Protein AF-A0AAV9LMH7-F1 (afdb_monomer)

Solvent-accessible surface area (backbone atoms only — not comparable to full-atom values): 3930 Å² total; per-residue (Å²): 130,58,69,63,54,57,32,51,55,50,59,70,71,49,60,78,91,43,52,67,55,51,52,52,50,73,67,39,85,74,73,59,52,51,72,54,48,50,52,54,50,55,52,50,54,54,49,50,54,52,50,53,54,50,52,55,52,52,55,59,57,64,67,71,77,118

Radius of gyration: 16.67 Å; Cα contacts (8 Å, |Δi|>4): 23; chains: 1; bounding box: 45×17×45 Å

Mean predicted aligned error: 8.54 Å

Foldseek 3Di:
DPQVVVLVVVLVPDDPVCVVLSVVQVPDPPRDGPVVSVVSVVVVVVVVVVVVVVVVVVVVVVVPPD

Sequence (66 aa):
MRDEEKVFDFLIGLDDTFSTVRSQILSVDPLPNLGRAYAITTQEEKQRSVAVNRISTIEATALLTR

pLDDT: mean 83.33, std 13.73, range [47.28, 95.06]

Organism: NCBI:txid50273

Structure (mmCIF, N/CA/C/O backbone):
data_AF-A0AAV9LMH7-F1
#
_entry.id   AF-A0AAV9LMH7-F1
#
loop_
_atom_site.group_PDB
_atom_site.id
_atom_site.type_symbol
_atom_site.label_atom_id
_atom_site.label_alt_id
_atom_site.label_comp_id
_atom_site.label_asym_id
_atom_site.label_entity_id
_atom_site.label_seq_id
_atom_site.pdbx_PDB_ins_code
_atom_site.Cartn_x
_atom_site.Cartn_y
_atom_site.Cartn_z
_atom_site.occupancy
_atom_site.B_iso_or_equiv
_atom_site.auth_seq_id
_atom_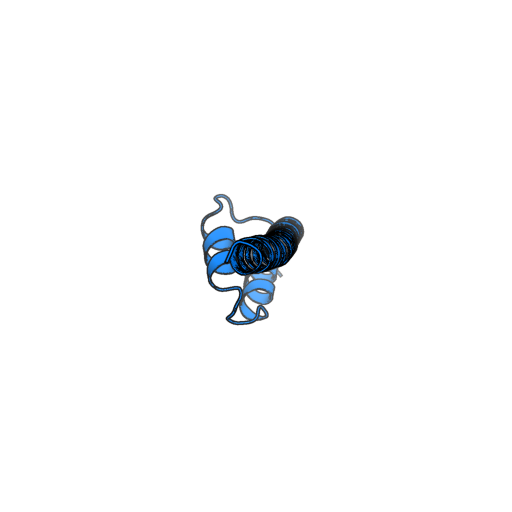site.auth_comp_id
_atom_site.auth_asym_id
_atom_site.auth_atom_id
_atom_site.pdbx_PDB_model_num
ATOM 1 N N . MET A 1 1 ? 16.525 1.569 -11.815 1.00 57.81 1 MET A N 1
ATOM 2 C CA . MET A 1 1 ? 15.238 1.181 -11.214 1.00 57.81 1 MET A CA 1
ATOM 3 C C . MET A 1 1 ? 14.133 1.857 -11.993 1.00 57.81 1 MET A C 1
ATOM 5 O O . MET A 1 1 ? 14.075 3.083 -11.998 1.00 57.81 1 MET A O 1
ATOM 9 N N . ARG A 1 2 ? 13.339 1.060 -12.702 1.00 83.81 2 ARG A N 1
ATOM 10 C CA . ARG A 1 2 ? 12.079 1.462 -13.334 1.00 83.81 2 ARG A CA 1
ATOM 11 C C . ARG A 1 2 ? 11.117 1.852 -12.208 1.00 83.81 2 ARG A C 1
ATOM 13 O O . ARG A 1 2 ? 11.122 1.199 -11.170 1.00 83.81 2 ARG A O 1
ATOM 20 N N . ASP A 1 3 ? 10.346 2.926 -12.343 1.00 83.75 3 ASP A N 1
ATOM 21 C CA . ASP A 1 3 ? 9.522 3.422 -11.225 1.00 83.75 3 ASP A CA 1
ATOM 22 C C . ASP A 1 3 ? 8.481 2.402 -10.732 1.00 83.75 3 ASP A C 1
ATOM 24 O O . ASP A 1 3 ? 8.144 2.400 -9.551 1.00 83.75 3 ASP A O 1
ATOM 28 N N . GLU A 1 4 ? 8.069 1.473 -11.594 1.00 88.06 4 GLU A N 1
ATOM 29 C CA . GLU A 1 4 ? 7.238 0.314 -11.249 1.00 88.06 4 GLU A CA 1
ATOM 30 C C . GLU A 1 4 ? 7.943 -0.651 -10.282 1.00 88.06 4 GLU A C 1
ATOM 32 O O . GLU A 1 4 ? 7.323 -1.131 -9.339 1.00 88.06 4 GLU A O 1
ATOM 37 N N . GLU A 1 5 ? 9.250 -0.893 -10.447 1.00 93.31 5 GLU A N 1
ATOM 38 C CA . GLU A 1 5 ? 10.027 -1.767 -9.549 1.00 93.31 5 GLU A CA 1
ATOM 39 C C . GLU A 1 5 ? 10.012 -1.225 -8.121 1.00 93.31 5 GLU A C 1
ATOM 41 O O . GLU A 1 5 ? 9.805 -1.980 -7.180 1.00 93.31 5 GLU A O 1
ATOM 46 N N . LYS A 1 6 ? 10.129 0.099 -7.956 1.00 92.69 6 LYS A N 1
ATOM 47 C CA . LYS A 1 6 ? 10.065 0.734 -6.631 1.00 92.69 6 LYS A CA 1
ATOM 48 C C . LYS A 1 6 ? 8.700 0.545 -5.971 1.00 92.69 6 LYS A C 1
ATOM 50 O O . LYS A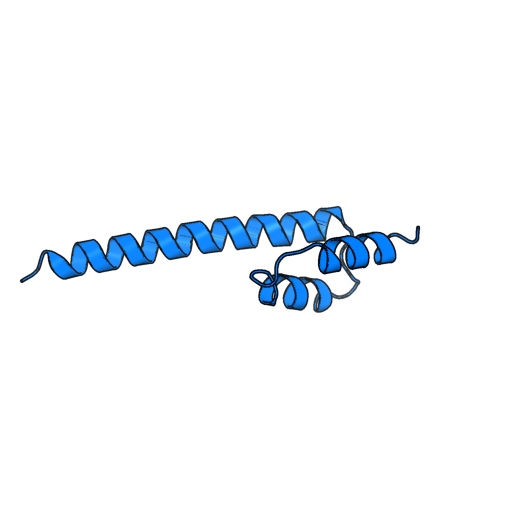 1 6 ? 8.623 0.443 -4.751 1.00 92.69 6 LYS A O 1
ATOM 55 N N . VAL A 1 7 ? 7.626 0.531 -6.764 1.00 94.38 7 VAL A N 1
ATOM 56 C CA . VAL A 1 7 ? 6.270 0.268 -6.265 1.00 94.38 7 VAL A CA 1
ATOM 57 C C . VAL A 1 7 ? 6.159 -1.188 -5.830 1.00 94.38 7 VAL A C 1
ATOM 59 O O . VAL A 1 7 ? 5.676 -1.440 -4.734 1.00 94.38 7 VAL A O 1
ATOM 62 N N . PHE A 1 8 ? 6.656 -2.140 -6.621 1.00 94.31 8 PHE A N 1
ATOM 63 C CA . PHE A 1 8 ? 6.661 -3.550 -6.224 1.00 94.31 8 PHE A CA 1
ATOM 64 C C . PHE A 1 8 ? 7.510 -3.810 -4.975 1.00 94.31 8 PHE A C 1
ATOM 66 O O . PHE A 1 8 ? 7.026 -4.473 -4.062 1.00 94.31 8 PHE A O 1
ATOM 73 N N . ASP A 1 9 ? 8.713 -3.237 -4.886 1.00 94.88 9 ASP A N 1
ATOM 74 C CA . ASP A 1 9 ? 9.577 -3.345 -3.704 1.00 94.88 9 ASP A CA 1
ATOM 75 C C . ASP A 1 9 ? 8.879 -2.787 -2.455 1.00 94.88 9 ASP A C 1
ATOM 77 O O . ASP A 1 9 ? 8.888 -3.412 -1.394 1.00 94.88 9 ASP A O 1
ATOM 81 N N . PHE A 1 10 ? 8.205 -1.639 -2.591 1.00 94.56 10 PHE A N 1
ATOM 82 C CA . PHE A 1 10 ? 7.377 -1.076 -1.527 1.00 94.56 10 PHE A CA 1
ATOM 83 C C . PHE A 1 10 ? 6.248 -2.030 -1.118 1.00 94.56 10 PHE A C 1
ATOM 85 O O . PHE A 1 10 ? 6.092 -2.304 0.067 1.00 94.56 10 PHE A O 1
ATOM 92 N N . LEU A 1 11 ? 5.493 -2.570 -2.081 1.00 94.50 11 LEU A N 1
ATOM 93 C CA . LEU A 1 11 ? 4.379 -3.488 -1.822 1.00 94.50 11 LEU A CA 1
ATOM 94 C C . LEU A 1 11 ? 4.825 -4.807 -1.171 1.00 94.50 11 LEU A C 1
ATOM 96 O O . LEU A 1 11 ? 4.076 -5.356 -0.366 1.00 94.50 11 LEU A O 1
ATOM 100 N N . ILE A 1 12 ? 6.017 -5.314 -1.502 1.00 93.69 12 ILE A N 1
ATOM 101 C CA . ILE A 1 12 ? 6.617 -6.504 -0.873 1.00 93.69 12 ILE A CA 1
ATOM 102 C C . ILE A 1 12 ? 7.040 -6.204 0.570 1.00 93.69 12 ILE A C 1
ATOM 104 O O . ILE A 1 12 ? 6.932 -7.074 1.429 1.00 93.69 12 ILE A O 1
ATOM 108 N N . GLY A 1 13 ? 7.496 -4.980 0.845 1.00 93.06 13 GLY A N 1
ATOM 109 C CA . GLY A 1 13 ? 7.868 -4.537 2.189 1.00 93.06 13 GLY A CA 1
ATOM 110 C C . GLY A 1 13 ? 6.690 -4.237 3.125 1.00 93.06 13 GLY A C 1
ATOM 111 O O . GLY A 1 13 ? 6.924 -3.966 4.302 1.00 93.06 13 GLY A O 1
ATOM 112 N N . LEU A 1 14 ? 5.443 -4.256 2.636 1.00 92.38 14 LEU A N 1
ATOM 113 C CA . LEU A 1 14 ? 4.256 -4.038 3.467 1.00 92.38 14 LEU A CA 1
ATOM 114 C C . LEU A 1 14 ? 3.902 -5.280 4.294 1.00 92.38 14 LEU A C 1
ATOM 116 O O . LEU A 1 14 ? 3.966 -6.407 3.810 1.00 92.38 14 LEU A O 1
ATOM 120 N N . ASP A 1 15 ? 3.446 -5.045 5.524 1.00 92.12 15 ASP A N 1
ATOM 121 C CA . ASP A 1 15 ? 2.931 -6.089 6.412 1.00 92.12 15 ASP A CA 1
ATOM 122 C C . ASP A 1 15 ? 1.658 -6.755 5.845 1.00 92.12 15 ASP A C 1
ATOM 124 O O . ASP A 1 15 ? 0.884 -6.145 5.097 1.00 92.12 15 ASP A O 1
ATOM 128 N N . ASP A 1 16 ? 1.400 -8.009 6.224 1.00 8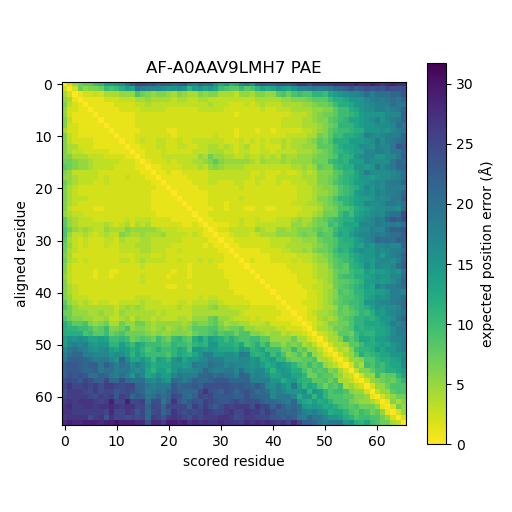9.00 16 ASP A N 1
ATOM 129 C CA . ASP A 1 16 ? 0.268 -8.787 5.707 1.00 89.00 16 ASP A CA 1
ATOM 130 C C . ASP A 1 16 ? -1.103 -8.178 6.026 1.00 89.00 16 ASP A C 1
ATOM 132 O O . ASP A 1 16 ? -2.068 -8.375 5.273 1.00 89.00 16 ASP A O 1
ATOM 136 N N . THR A 1 17 ? -1.190 -7.354 7.073 1.00 88.31 17 THR A N 1
ATOM 137 C CA . THR A 1 17 ? -2.392 -6.573 7.393 1.00 88.31 17 THR A CA 1
ATOM 138 C C . THR A 1 17 ? -2.780 -5.567 6.303 1.00 88.31 17 THR A C 1
ATOM 140 O O . THR A 1 17 ? -3.937 -5.146 6.258 1.00 88.31 17 THR A O 1
ATOM 143 N N . PHE A 1 18 ? -1.871 -5.233 5.381 1.00 91.06 18 PHE A N 1
ATOM 144 C CA . PHE A 1 18 ? -2.116 -4.358 4.232 1.00 91.06 18 PHE A CA 1
ATOM 145 C C . PHE A 1 18 ? -2.492 -5.123 2.950 1.00 91.06 18 PHE A C 1
ATOM 147 O O . PHE A 1 18 ? -2.468 -4.547 1.866 1.00 91.06 18 PHE A O 1
ATOM 154 N N . SER A 1 19 ? -2.861 -6.408 3.023 1.00 90.25 19 SER A N 1
ATOM 155 C CA . SER A 1 19 ? -3.308 -7.203 1.858 1.00 90.25 19 SER A CA 1
ATOM 156 C C . SER A 1 19 ? -4.389 -6.513 1.009 1.00 90.25 19 SER A C 1
ATOM 158 O O . SER A 1 19 ? -4.253 -6.443 -0.213 1.00 90.25 19 SER A O 1
ATOM 160 N N . THR A 1 20 ? -5.406 -5.919 1.639 1.00 90.50 20 THR A N 1
ATOM 161 C CA . THR A 1 20 ? -6.453 -5.149 0.944 1.00 90.50 20 THR A CA 1
ATOM 162 C C . THR A 1 20 ? -5.886 -3.925 0.222 1.00 90.50 20 THR A C 1
ATOM 164 O O . THR A 1 20 ? -6.220 -3.679 -0.935 1.00 90.50 20 THR A O 1
ATOM 167 N N . VAL A 1 21 ? -4.979 -3.191 0.872 1.00 92.56 21 VAL A N 1
ATOM 168 C CA . VAL A 1 21 ? -4.320 -2.005 0.302 1.00 92.56 21 VAL A CA 1
ATOM 169 C C . VAL A 1 21 ? -3.437 -2.397 -0.884 1.00 92.56 21 VAL A C 1
ATOM 171 O O . VAL A 1 21 ? -3.482 -1.745 -1.925 1.00 92.56 21 VAL A O 1
ATOM 174 N N . ARG A 1 22 ? -2.692 -3.508 -0.775 1.00 94.88 22 ARG A N 1
ATOM 175 C CA . ARG A 1 22 ? -1.906 -4.072 -1.883 1.00 94.88 22 ARG A CA 1
ATOM 176 C C . ARG A 1 22 ? -2.797 -4.374 -3.084 1.00 94.88 22 ARG A C 1
ATOM 178 O O . ARG A 1 22 ? -2.487 -3.944 -4.192 1.00 94.88 22 ARG A O 1
ATOM 185 N N . SER A 1 23 ? -3.928 -5.048 -2.862 1.00 93.81 23 SER A N 1
ATOM 186 C CA . SER A 1 23 ? -4.894 -5.336 -3.927 1.00 93.81 23 SER A CA 1
ATOM 187 C C . SER A 1 23 ? -5.444 -4.057 -4.558 1.00 93.81 23 SER A C 1
ATOM 189 O O . SER A 1 23 ? -5.571 -3.986 -5.778 1.00 93.81 23 SER A O 1
ATOM 191 N N . GLN A 1 24 ? -5.749 -3.038 -3.751 1.00 93.62 24 GLN A N 1
ATOM 192 C CA . GLN A 1 24 ? -6.247 -1.754 -4.239 1.00 93.62 24 GLN A CA 1
ATOM 193 C C . GLN A 1 24 ? -5.215 -1.046 -5.120 1.00 93.62 24 GLN A C 1
ATOM 195 O O . GLN A 1 24 ? -5.563 -0.601 -6.208 1.00 93.62 24 GLN A O 1
ATOM 200 N N . ILE A 1 25 ? -3.951 -0.979 -4.690 1.00 94.50 25 ILE A N 1
ATOM 201 C CA . ILE A 1 25 ? -2.862 -0.350 -5.452 1.00 94.50 25 ILE A CA 1
ATOM 202 C C . ILE A 1 25 ? -2.645 -1.068 -6.790 1.00 94.50 25 ILE A C 1
ATOM 204 O O . ILE A 1 25 ? -2.519 -0.405 -7.816 1.00 94.50 25 ILE A O 1
ATOM 208 N N . LEU A 1 26 ? -2.661 -2.405 -6.794 1.00 94.31 26 LEU A N 1
ATOM 209 C CA . LEU A 1 26 ? -2.519 -3.218 -8.009 1.00 94.31 26 LEU A CA 1
ATOM 210 C C . LEU A 1 26 ? -3.728 -3.131 -8.954 1.00 94.31 26 LEU A C 1
ATOM 212 O O . LEU A 1 26 ? -3.603 -3.458 -10.129 1.00 94.31 26 LEU A O 1
ATOM 216 N N . SER A 1 27 ? -4.889 -2.701 -8.455 1.00 94.56 27 SER A N 1
ATOM 217 C CA . SER A 1 27 ? -6.108 -2.528 -9.259 1.00 94.56 27 SER A CA 1
ATOM 218 C C . SER A 1 27 ? -6.197 -1.153 -9.933 1.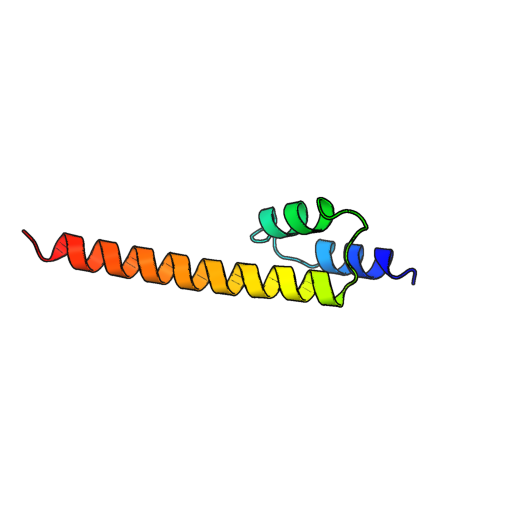00 94.56 27 SER A C 1
ATOM 220 O O . SER A 1 27 ? -7.114 -0.919 -10.717 1.00 94.56 27 SER A O 1
ATOM 222 N N . VAL A 1 28 ? -5.298 -0.218 -9.607 1.00 93.19 28 VAL A N 1
ATOM 223 C CA . VAL A 1 28 ? -5.264 1.116 -10.218 1.00 93.19 28 VAL A CA 1
ATOM 224 C C . VAL A 1 28 ? -4.524 1.039 -11.557 1.00 93.19 28 VAL A C 1
ATOM 226 O O . VAL A 1 28 ? -3.362 0.643 -11.591 1.00 93.19 28 VAL A O 1
ATOM 229 N N . ASP A 1 29 ? -5.191 1.448 -12.640 1.00 90.25 29 ASP A N 1
ATOM 230 C CA . ASP A 1 29 ? -4.654 1.478 -14.008 1.00 90.25 29 ASP A CA 1
ATOM 231 C C . ASP A 1 29 ? -4.636 2.924 -14.560 1.00 90.25 29 ASP A C 1
ATOM 233 O O . ASP A 1 29 ? -5.690 3.573 -14.583 1.00 90.25 29 ASP A O 1
ATOM 237 N N . PRO A 1 30 ? -3.471 3.470 -14.975 1.00 90.00 30 PRO A N 1
ATOM 238 C CA . PRO A 1 30 ? -2.139 2.854 -14.922 1.00 90.00 30 PRO A CA 1
ATOM 239 C C . PRO A 1 30 ? -1.600 2.749 -13.490 1.00 90.00 30 PRO A C 1
ATOM 241 O O . PRO A 1 30 ? -1.984 3.538 -12.621 1.00 90.00 30 PRO A O 1
ATOM 244 N N . LEU A 1 31 ? -0.679 1.801 -13.263 1.00 91.19 31 LEU A N 1
ATOM 245 C CA . LEU A 1 31 ? -0.083 1.545 -11.948 1.00 91.19 31 LEU A CA 1
ATOM 246 C C . LEU A 1 31 ? 0.399 2.865 -11.312 1.00 91.19 31 LEU A C 1
ATOM 248 O O . LEU A 1 31 ? 1.120 3.640 -11.953 1.00 91.19 31 LEU A O 1
ATOM 252 N N . PRO A 1 32 ? 0.005 3.163 -10.062 1.00 93.56 32 PRO A N 1
ATOM 253 C CA . PRO A 1 32 ? 0.324 4.435 -9.445 1.00 93.56 32 PRO A CA 1
ATOM 254 C C . PRO A 1 32 ? 1.825 4.533 -9.185 1.00 93.56 32 PRO A C 1
ATOM 256 O O . PRO A 1 32 ? 2.491 3.547 -8.882 1.00 93.56 32 PRO A O 1
ATOM 259 N N . ASN A 1 33 ? 2.357 5.754 -9.222 1.00 94.50 33 ASN A N 1
ATOM 260 C CA . ASN A 1 33 ? 3.721 5.989 -8.766 1.00 94.50 33 ASN A CA 1
ATOM 261 C C . ASN A 1 33 ? 3.855 5.748 -7.251 1.00 94.50 33 ASN A C 1
ATOM 263 O O . ASN A 1 33 ? 2.873 5.731 -6.502 1.00 94.50 33 ASN A O 1
ATOM 267 N N . LEU A 1 34 ? 5.102 5.637 -6.795 1.00 94.50 34 LEU A N 1
ATOM 268 C CA . LEU A 1 34 ? 5.427 5.359 -5.399 1.00 94.50 34 LEU A CA 1
ATOM 269 C C . LEU A 1 34 ? 4.767 6.345 -4.418 1.00 94.50 34 LEU A C 1
ATOM 271 O O . LEU A 1 34 ? 4.205 5.927 -3.410 1.00 94.50 34 LEU A O 1
ATOM 275 N N . GLY A 1 35 ? 4.762 7.646 -4.725 1.00 95.06 35 GLY A N 1
ATOM 276 C CA . GLY A 1 35 ? 4.141 8.657 -3.862 1.00 95.06 35 GLY A CA 1
ATOM 277 C C . GLY A 1 35 ? 2.631 8.457 -3.696 1.00 95.06 35 GLY A C 1
ATOM 278 O O . GLY A 1 35 ? 2.091 8.611 -2.601 1.00 95.06 35 GLY A O 1
ATOM 279 N N . ARG A 1 36 ? 1.942 8.056 -4.768 1.00 94.25 36 ARG A N 1
ATOM 280 C CA . ARG A 1 36 ? 0.512 7.740 -4.724 1.00 94.25 36 ARG A CA 1
ATOM 281 C C . ARG A 1 36 ? 0.244 6.429 -3.977 1.00 94.25 36 ARG A C 1
ATOM 283 O O . ARG A 1 36 ? -0.717 6.388 -3.213 1.00 94.25 36 ARG A O 1
ATOM 290 N N . ALA A 1 37 ? 1.093 5.412 -4.128 1.00 95.06 37 ALA A N 1
ATOM 291 C CA . ALA A 1 37 ? 1.016 4.171 -3.349 1.00 95.06 37 ALA A CA 1
ATOM 292 C C . ALA A 1 37 ? 1.164 4.429 -1.833 1.00 95.06 37 ALA A C 1
ATOM 294 O O . ALA A 1 37 ? 0.365 3.923 -1.039 1.00 95.06 37 ALA A O 1
ATOM 295 N N . TYR A 1 38 ? 2.102 5.298 -1.431 1.00 95.06 38 TYR A N 1
ATOM 296 C CA . TYR A 1 38 ? 2.224 5.763 -0.042 1.00 95.06 38 TYR A CA 1
ATOM 297 C C . TYR A 1 38 ? 0.950 6.456 0.444 1.00 95.06 38 TYR A C 1
ATOM 299 O O . TYR A 1 38 ? 0.427 6.108 1.499 1.00 95.06 38 TYR A O 1
ATOM 307 N N . ALA A 1 39 ? 0.418 7.400 -0.338 1.00 94.88 39 ALA A N 1
ATOM 308 C CA . ALA A 1 39 ? -0.786 8.137 0.038 1.00 94.88 39 ALA A CA 1
ATOM 309 C C . ALA A 1 39 ? -2.002 7.216 0.245 1.00 94.88 39 ALA A C 1
ATOM 311 O O . ALA A 1 39 ? -2.744 7.401 1.208 1.00 94.88 39 ALA A O 1
ATOM 312 N N . ILE A 1 40 ? -2.187 6.215 -0.625 1.00 93.75 40 ILE A N 1
ATOM 313 C CA . ILE A 1 40 ? -3.252 5.208 -0.487 1.00 93.75 40 ILE A CA 1
ATOM 314 C C . ILE A 1 40 ? -3.069 4.426 0.821 1.00 93.75 40 ILE A C 1
ATOM 316 O O . ILE A 1 40 ? -4.011 4.298 1.600 1.00 93.75 40 ILE A O 1
ATOM 320 N N . THR A 1 41 ? -1.843 3.992 1.111 1.00 92.94 41 THR A N 1
ATOM 321 C CA . THR A 1 41 ? -1.522 3.230 2.327 1.00 92.94 41 THR A CA 1
ATOM 322 C C . THR A 1 41 ? -1.792 4.032 3.604 1.00 92.94 41 THR A C 1
ATOM 324 O O . THR A 1 41 ? -2.496 3.557 4.494 1.00 92.94 41 THR A O 1
ATOM 327 N N . THR A 1 42 ? -1.316 5.280 3.682 1.00 91.69 42 THR A N 1
ATOM 328 C CA . THR A 1 42 ? -1.561 6.160 4.839 1.00 91.69 42 THR A CA 1
ATOM 329 C C . THR A 1 42 ? -3.049 6.476 5.016 1.00 91.69 42 THR A C 1
ATOM 331 O O . THR A 1 42 ? -3.553 6.545 6.139 1.00 91.69 42 THR A O 1
ATOM 334 N N . GLN A 1 43 ? -3.774 6.674 3.914 1.00 89.81 43 GLN A N 1
ATOM 335 C CA . GLN A 1 43 ? -5.202 6.977 3.951 1.00 89.81 43 GLN A CA 1
ATOM 336 C C . GLN A 1 43 ? -6.027 5.786 4.463 1.00 89.81 43 GLN A C 1
ATOM 338 O O . GLN A 1 43 ? -6.977 5.986 5.223 1.00 89.81 43 GLN A O 1
ATOM 343 N N . GLU A 1 44 ? -5.666 4.559 4.095 1.00 86.88 44 GLU A N 1
ATOM 344 C CA . GLU A 1 44 ? -6.306 3.345 4.611 1.00 86.88 44 GLU A CA 1
ATOM 345 C C . GLU A 1 44 ? -6.021 3.135 6.105 1.00 86.88 44 GLU A C 1
ATOM 347 O O . GLU A 1 44 ? -6.942 2.864 6.875 1.00 86.88 44 GLU A O 1
ATOM 352 N N . GLU A 1 45 ? -4.791 3.370 6.566 1.00 86.00 45 GLU A N 1
ATOM 353 C CA . GLU A 1 45 ? -4.444 3.289 7.993 1.00 86.00 45 GLU A CA 1
ATOM 354 C C . GLU A 1 45 ? -5.242 4.299 8.844 1.00 86.00 45 GLU A C 1
ATOM 356 O O . GLU A 1 45 ? -5.798 3.971 9.902 1.00 86.00 45 GLU A O 1
ATOM 361 N N . LYS A 1 46 ? -5.389 5.531 8.341 1.00 86.56 46 LYS A N 1
ATOM 362 C CA . LYS A 1 46 ? -6.217 6.564 8.977 1.00 86.56 46 LYS A CA 1
ATOM 363 C C . LYS A 1 46 ? -7.701 6.188 8.993 1.00 86.56 46 LYS A C 1
ATOM 365 O O . LYS A 1 46 ? -8.389 6.425 9.982 1.00 86.56 46 LYS A O 1
ATOM 370 N N . GLN A 1 47 ? -8.222 5.601 7.918 1.00 80.94 47 GLN A N 1
ATOM 371 C CA . GLN A 1 47 ? -9.613 5.142 7.897 1.00 80.94 47 GLN A CA 1
ATOM 372 C C . GLN A 1 47 ? -9.840 3.989 8.868 1.00 80.94 47 GLN A C 1
ATOM 374 O O . GLN A 1 47 ? -10.830 3.998 9.598 1.00 80.94 47 GLN A O 1
ATOM 379 N N . ARG A 1 48 ? -8.908 3.037 8.935 1.00 80.12 48 ARG A N 1
ATOM 380 C CA . ARG A 1 48 ? -8.982 1.898 9.850 1.00 80.12 48 ARG A CA 1
ATOM 381 C C . ARG A 1 48 ? -8.953 2.345 11.309 1.00 80.12 48 ARG A C 1
ATOM 383 O O . ARG A 1 48 ? -9.779 1.889 12.093 1.00 80.12 48 ARG A O 1
ATOM 390 N N . SER A 1 49 ? -8.073 3.279 11.669 1.00 76.00 49 SER A N 1
ATOM 391 C CA . SER A 1 49 ? -8.035 3.850 13.025 1.00 76.00 49 SER A CA 1
ATOM 392 C C . SER A 1 49 ? -9.331 4.586 13.390 1.0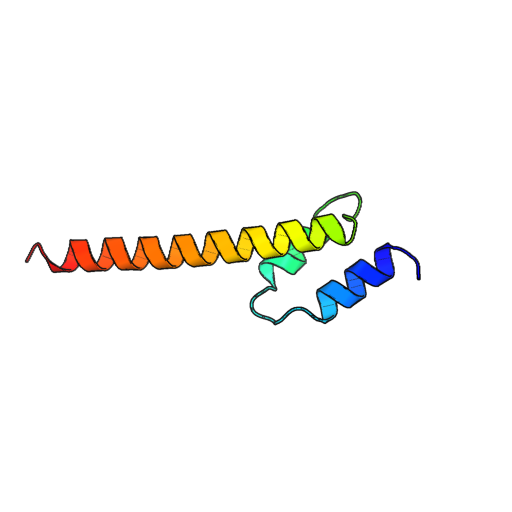0 76.00 49 SER A C 1
ATOM 394 O O . SER A 1 49 ? -9.862 4.393 14.485 1.00 76.00 49 SER A O 1
ATOM 396 N N . VAL A 1 50 ? -9.908 5.361 12.464 1.00 73.88 50 VAL A N 1
ATOM 397 C CA . VAL A 1 50 ? -11.213 6.012 12.679 1.00 73.88 50 VAL A CA 1
ATOM 398 C C . VAL A 1 50 ? -12.347 4.989 12.790 1.00 73.88 50 VAL A C 1
ATOM 400 O O . VAL A 1 50 ? -13.220 5.147 13.644 1.00 73.88 50 VAL A O 1
ATOM 403 N N . ALA A 1 51 ? -12.351 3.941 11.963 1.00 70.00 51 ALA A N 1
ATOM 404 C CA . ALA A 1 51 ? -13.359 2.885 11.999 1.00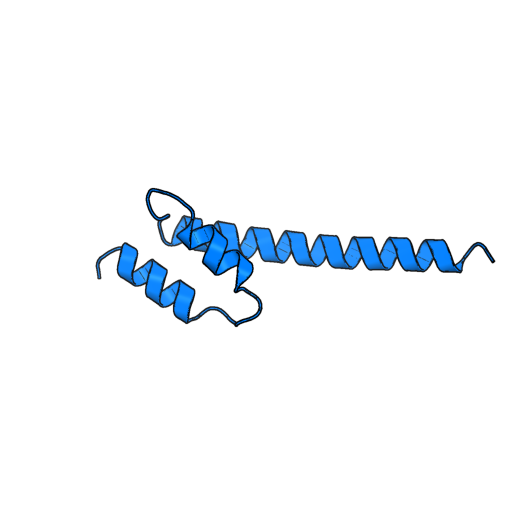 70.00 51 ALA A CA 1
ATOM 405 C C . ALA A 1 51 ? -13.332 2.126 13.333 1.00 70.00 51 ALA A C 1
ATOM 407 O O . ALA A 1 51 ? -14.382 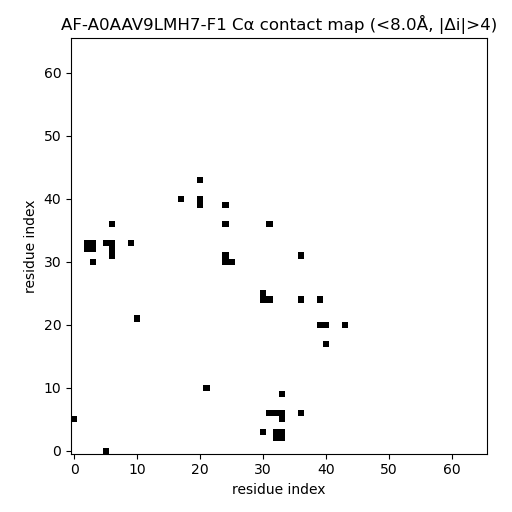1.941 13.946 1.00 70.00 51 ALA A O 1
ATOM 408 N N . VAL A 1 52 ? -12.141 1.779 13.830 1.00 68.69 52 VAL A N 1
ATOM 409 C CA . VAL A 1 52 ? -11.968 1.170 15.158 1.00 68.69 52 VAL A CA 1
ATOM 410 C C . VAL A 1 52 ? -12.503 2.099 16.252 1.00 68.69 52 VAL A C 1
ATOM 412 O O . VAL A 1 52 ? -13.285 1.660 17.089 1.00 68.69 52 VAL A O 1
ATOM 415 N N . ASN A 1 53 ? -12.184 3.396 16.209 1.00 64.50 53 ASN A N 1
ATOM 416 C CA . ASN A 1 53 ? -12.684 4.355 17.199 1.00 64.50 53 ASN A CA 1
ATOM 417 C C . ASN A 1 53 ? -14.220 4.509 17.177 1.00 64.50 53 ASN A C 1
ATOM 419 O O . ASN A 1 53 ? -14.857 4.671 18.221 1.00 64.50 53 ASN A O 1
ATOM 423 N N . ARG A 1 54 ? -14.837 4.438 15.990 1.00 62.91 54 ARG A N 1
ATOM 424 C CA . ARG A 1 54 ? -16.302 4.463 15.852 1.00 62.91 54 ARG A CA 1
ATOM 425 C C . ARG A 1 54 ? -16.951 3.218 16.443 1.00 62.91 54 ARG A C 1
ATOM 427 O O . ARG A 1 54 ? -17.933 3.362 17.163 1.00 62.91 54 ARG A O 1
ATO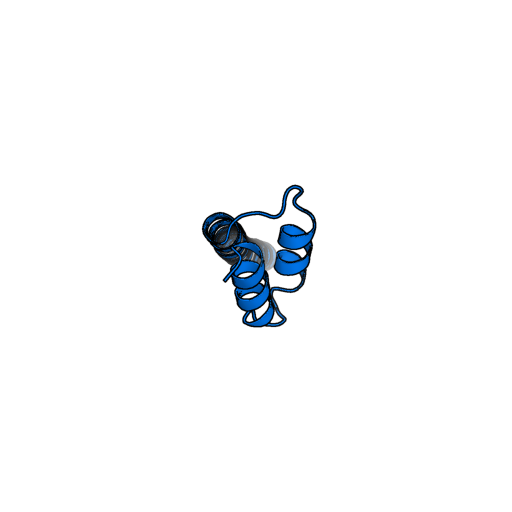M 434 N N . ILE A 1 55 ? -16.397 2.031 16.188 1.00 63.56 55 ILE A N 1
ATOM 435 C CA . ILE A 1 55 ? -16.898 0.780 16.776 1.00 63.56 55 ILE A CA 1
ATOM 436 C C . ILE A 1 55 ? -16.822 0.858 18.308 1.00 63.56 55 ILE A C 1
ATOM 438 O O . ILE A 1 55 ? -17.826 0.621 18.972 1.00 63.56 55 ILE A O 1
ATOM 442 N N . SER A 1 56 ? -15.699 1.318 18.870 1.00 65.25 56 SER A N 1
ATOM 443 C CA . SER A 1 56 ? -15.552 1.505 20.323 1.00 65.25 56 SER A CA 1
ATOM 444 C C . SER A 1 56 ? -16.578 2.478 20.920 1.00 65.25 56 SER A C 1
ATOM 446 O O . SER A 1 56 ? -17.069 2.263 22.025 1.00 65.25 56 SER A O 1
ATOM 448 N N . THR A 1 57 ? -16.933 3.541 20.190 1.00 63.66 57 THR A N 1
ATOM 449 C CA . THR A 1 57 ? -17.943 4.520 20.635 1.00 63.66 57 THR A CA 1
ATOM 450 C C . THR A 1 57 ? -19.357 3.928 20.616 1.00 63.66 57 THR A C 1
ATOM 452 O O . THR A 1 57 ? -20.148 4.177 21.527 1.00 63.66 57 THR A O 1
ATOM 455 N N . ILE A 1 58 ? -19.684 3.130 19.596 1.00 62.91 58 ILE A N 1
ATOM 456 C CA . ILE A 1 58 ? -21.001 2.492 19.465 1.00 62.91 58 ILE A CA 1
ATOM 457 C C . ILE A 1 58 ? -21.204 1.454 20.578 1.00 62.91 58 ILE A C 1
ATOM 459 O O . ILE A 1 58 ? -22.235 1.489 21.249 1.00 62.91 58 ILE A O 1
ATOM 463 N N . GLU A 1 59 ? -20.205 0.609 20.847 1.00 59.78 59 GLU A N 1
ATOM 464 C CA . GLU A 1 59 ? -20.251 -0.393 21.926 1.00 59.78 59 GLU A CA 1
ATOM 465 C C . GLU A 1 59 ? -20.400 0.258 23.315 1.00 59.78 59 GLU A C 1
ATOM 467 O O . GLU A 1 59 ? -21.219 -0.174 24.128 1.00 59.78 59 GLU A O 1
ATOM 472 N N . ALA A 1 60 ? -19.675 1.353 23.579 1.00 59.84 60 ALA A N 1
ATOM 473 C CA . ALA A 1 60 ? -19.776 2.087 24.845 1.00 59.84 60 ALA A CA 1
ATOM 474 C C . ALA A 1 60 ? -21.164 2.716 25.062 1.00 59.84 60 ALA A C 1
ATOM 476 O O . ALA A 1 60 ? -21.647 2.785 26.190 1.00 59.84 60 ALA A O 1
ATOM 477 N N . THR A 1 61 ? -21.824 3.146 23.985 1.00 60.09 61 THR A N 1
ATOM 478 C CA . THR A 1 61 ? -23.172 3.729 24.057 1.00 60.09 61 THR A CA 1
ATOM 479 C C . THR A 1 61 ? -24.243 2.643 24.208 1.00 60.09 61 THR A C 1
ATOM 481 O O . THR A 1 61 ? -25.217 2.834 24.932 1.00 60.09 61 THR A O 1
ATOM 484 N N . ALA A 1 62 ? -24.047 1.474 23.588 1.00 59.75 62 ALA A N 1
ATOM 485 C CA . ALA A 1 62 ? -24.956 0.334 23.702 1.00 59.75 62 ALA A CA 1
ATOM 486 C C . ALA A 1 62 ? -24.970 -0.291 25.112 1.00 59.75 62 ALA A C 1
ATOM 488 O O . ALA A 1 62 ? -26.004 -0.798 25.5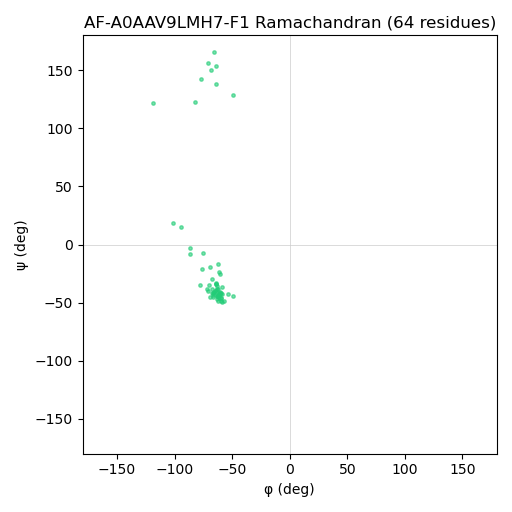44 1.00 59.75 62 ALA A O 1
ATOM 489 N N . LEU A 1 63 ? -23.862 -0.222 25.861 1.00 63.97 63 LEU A N 1
ATOM 490 C CA . LEU A 1 63 ? -23.773 -0.769 27.223 1.00 63.97 63 LEU A CA 1
ATOM 491 C C . LEU A 1 63 ? -24.480 0.098 28.287 1.00 63.97 63 LEU A C 1
ATOM 493 O O . LEU A 1 63 ? -24.842 -0.410 29.344 1.00 63.97 63 LEU A O 1
ATOM 497 N N . LEU A 1 64 ? -24.702 1.389 28.017 1.00 59.88 64 LEU A N 1
ATOM 498 C CA . LEU A 1 64 ? -25.277 2.339 28.982 1.00 59.88 64 LEU A CA 1
ATOM 499 C C . LEU A 1 64 ? -26.815 2.372 29.009 1.00 59.88 64 LEU A C 1
ATOM 501 O O . LEU A 1 64 ? -27.382 3.092 29.824 1.00 59.88 64 LEU A O 1
ATOM 505 N N . THR A 1 65 ? -27.502 1.611 28.149 1.00 57.28 65 THR A N 1
ATOM 506 C CA . THR A 1 65 ? -28.976 1.636 28.052 1.00 57.28 65 THR A CA 1
ATOM 507 C C . THR A 1 65 ? -29.694 0.466 28.741 1.00 57.28 65 THR A C 1
ATOM 509 O O . THR A 1 65 ? -30.858 0.210 28.422 1.00 57.28 65 THR A O 1
ATOM 512 N N . ARG A 1 66 ? -29.041 -0.256 29.660 1.00 47.28 66 ARG A N 1
ATOM 513 C CA . ARG A 1 66 ? -29.641 -1.411 30.348 1.00 47.28 66 ARG A CA 1
ATOM 514 C C . ARG A 1 66 ? -30.013 -1.136 31.799 1.00 47.28 66 ARG A C 1
ATOM 516 O O . ARG A 1 66 ? -29.207 -0.490 32.498 1.00 47.28 66 ARG A O 1
#

Secondary structure (DSSP, 8-state):
--HHHHHHHHHHTS-GGGHHHHHHHHTSSSPPPHHHHHHHHHHHHHHHHHHHHHHHHHHHHHHTT-